Protein AF-A0A8D8FSE2-F1 (afdb_monomer_lite)

Radius of gyration: 15.11 Å; chains: 1; bounding box: 36×30×38 Å

Organism: Culex pipiens (NCBI:txid7175)

Sequence (112 aa):
GTEILKKVGGLHAFMGWPRALLTDSGGFQMVSLLQLAEITEEGVKFESPYDKSECMLTPERSMEIQNAIGADIMMQLDDVVKTTTTGPRVEEAMHRTIRWLDRSIEAHARDD

Secondary structure (DSSP, 8-state):
-HHHHHHHTSHHHHHT--S--EE--SHHHHHHTGGGEEE-SS-EEEE-TTT--EEEE-HHHHHHHHHHHT-SEEPPP-----TT--SHHHHHHHHHHHHHHHHHHHH-----

InterPro domains:
  IPR002616 tRNA-guanine(15) transglycosylase-like [PF01702] (1-110)
  IPR002616 tRNA-guanine(15) transglycosylase-like [TIGR00449] (1-110)
  IPR036511 Queuine tRNA-ribosyltransferase-like [G3DSA:3.20.20.105] (1-112)
  IPR036511 Queuine tRNA-ribosyltransferase-like [SSF51713] (1-111)

pLDDT: mean 84.81, std 10.39, range [53.09, 97.56]

Structure (mmCIF, N/CA/C/O backbone):
data_AF-A0A8D8FSE2-F1
#
_entry.id   AF-A0A8D8FSE2-F1
#
loop_
_atom_site.group_PDB
_atom_site.id
_atom_site.type_symbol
_atom_site.label_atom_id
_atom_site.label_alt_id
_atom_site.label_comp_id
_atom_site.label_asym_id
_atom_site.label_entity_id
_atom_site.label_seq_id
_atom_site.pdbx_PDB_ins_code
_atom_site.Cartn_x
_atom_site.Cartn_y
_atom_site.Cartn_z
_atom_site.occupancy
_atom_site.B_iso_or_equiv
_atom_site.auth_seq_id
_atom_site.auth_comp_id
_atom_site.auth_asym_id
_atom_site.auth_atom_id
_atom_site.pdbx_PDB_model_num
ATOM 1 N N . GLY A 1 1 ? 11.668 8.364 -6.237 1.00 66.94 1 GLY A N 1
ATOM 2 C CA . GLY A 1 1 ? 12.008 6.934 -6.102 1.00 66.94 1 GLY A CA 1
ATOM 3 C C . GLY A 1 1 ? 11.537 6.142 -7.305 1.00 66.94 1 GLY A C 1
ATOM 4 O O . GLY A 1 1 ? 12.360 5.726 -8.109 1.00 66.94 1 GLY A O 1
ATOM 5 N N . THR A 1 2 ? 10.222 6.004 -7.466 1.00 73.06 2 THR A N 1
ATOM 6 C CA . THR A 1 2 ? 9.553 5.266 -8.559 1.00 73.06 2 THR A CA 1
ATOM 7 C C . THR A 1 2 ? 10.039 5.627 -9.965 1.00 73.06 2 THR A C 1
ATOM 9 O O . THR A 1 2 ? 10.272 4.738 -10.771 1.00 73.06 2 THR A O 1
ATOM 12 N N . GLU A 1 3 ? 10.303 6.904 -10.244 1.00 76.19 3 GLU A N 1
ATOM 13 C CA . GLU A 1 3 ? 10.838 7.350 -11.543 1.00 76.19 3 GLU A CA 1
ATOM 14 C C . GLU A 1 3 ? 12.212 6.759 -11.896 1.00 76.19 3 GLU A C 1
ATOM 16 O O . GLU A 1 3 ? 12.527 6.563 -13.066 1.00 76.19 3 GLU A O 1
ATOM 21 N N . ILE A 1 4 ? 13.040 6.446 -10.896 1.00 79.88 4 ILE A N 1
ATOM 22 C CA . ILE A 1 4 ? 14.331 5.781 -11.119 1.00 79.88 4 ILE A CA 1
ATOM 23 C C . ILE A 1 4 ? 14.098 4.296 -11.406 1.00 79.88 4 ILE A C 1
ATOM 25 O O . ILE A 1 4 ? 14.692 3.762 -12.336 1.00 79.88 4 ILE A O 1
ATOM 29 N N . LEU A 1 5 ? 13.189 3.648 -10.671 1.00 78.75 5 LEU A N 1
ATOM 30 C CA . LEU A 1 5 ? 12.828 2.244 -10.897 1.00 78.75 5 LEU A CA 1
ATOM 31 C C . LEU A 1 5 ? 12.241 2.029 -12.297 1.00 78.75 5 LEU A C 1
ATOM 33 O O . LEU A 1 5 ? 12.678 1.119 -12.999 1.00 78.75 5 LEU A O 1
ATOM 37 N N . LYS A 1 6 ? 11.352 2.921 -12.754 1.00 77.31 6 LYS A N 1
ATOM 38 C CA . LYS A 1 6 ? 10.833 2.905 -14.132 1.00 77.31 6 LYS A CA 1
ATOM 39 C C . LYS A 1 6 ? 11.962 2.988 -15.164 1.00 77.31 6 LYS A C 1
ATOM 41 O O . LYS A 1 6 ? 11.959 2.239 -16.133 1.00 77.31 6 LYS A O 1
ATOM 46 N N . LYS A 1 7 ? 12.962 3.851 -14.941 1.00 80.44 7 LYS A N 1
ATOM 47 C CA . LYS A 1 7 ? 14.120 4.003 -15.845 1.00 80.44 7 LYS A CA 1
ATOM 48 C C . LYS A 1 7 ? 15.037 2.779 -15.886 1.00 80.44 7 LYS A C 1
ATOM 50 O O . LYS A 1 7 ? 15.671 2.552 -16.910 1.00 80.44 7 LYS A O 1
ATOM 55 N N . VAL A 1 8 ? 15.125 2.018 -14.797 1.00 80.69 8 VAL A N 1
ATOM 56 C CA . VAL A 1 8 ? 15.966 0.809 -14.703 1.00 80.69 8 VAL A CA 1
ATOM 57 C C . VAL A 1 8 ? 15.239 -0.444 -15.226 1.00 80.69 8 VAL A C 1
ATOM 59 O O . VAL A 1 8 ? 15.861 -1.488 -15.388 1.00 80.69 8 VAL A O 1
ATOM 62 N N . GLY A 1 9 ? 13.949 -0.341 -15.568 1.00 78.81 9 GLY A N 1
ATOM 63 C CA . GLY A 1 9 ? 13.151 -1.466 -16.065 1.00 78.81 9 GLY A CA 1
ATOM 64 C C . GLY A 1 9 ? 12.451 -2.263 -14.960 1.00 78.81 9 GLY A C 1
ATOM 65 O O . GLY A 1 9 ? 12.199 -3.452 -15.128 1.00 78.81 9 GLY A O 1
ATOM 66 N N . GLY A 1 10 ? 12.146 -1.620 -13.830 1.00 82.69 10 GLY A N 1
ATOM 67 C CA . GLY A 1 10 ? 11.445 -2.228 -12.700 1.00 82.69 10 GLY A CA 1
ATOM 68 C C . GLY A 1 10 ? 12.373 -2.849 -11.654 1.00 82.69 10 GLY A C 1
ATOM 69 O O . GLY A 1 10 ? 13.598 -2.907 -11.800 1.00 82.69 10 GLY A O 1
ATOM 70 N N . LEU A 1 11 ? 11.777 -3.301 -10.552 1.00 85.88 11 LEU A N 1
ATOM 71 C CA . LEU A 1 11 ? 12.511 -3.796 -9.387 1.00 85.88 11 LEU A CA 1
ATOM 72 C C . LEU A 1 11 ? 13.227 -5.124 -9.652 1.00 85.88 11 LEU A C 1
ATOM 74 O O . LEU A 1 11 ? 14.331 -5.323 -9.148 1.00 85.88 11 LEU A O 1
ATOM 78 N N . HIS A 1 12 ? 12.656 -5.985 -10.496 1.00 85.62 12 HIS A N 1
ATOM 79 C CA . HIS A 1 12 ? 13.296 -7.218 -10.962 1.00 85.62 12 HIS A CA 1
ATOM 80 C C . HIS A 1 12 ? 14.677 -6.945 -11.575 1.00 85.62 12 HIS A C 1
ATOM 82 O O . HIS A 1 12 ? 15.669 -7.549 -11.164 1.00 85.62 12 HIS A O 1
ATOM 88 N N . ALA A 1 13 ? 14.761 -5.984 -12.503 1.00 85.19 13 ALA A N 1
ATOM 89 C CA . ALA A 1 13 ? 16.012 -5.589 -13.147 1.00 85.19 13 ALA A CA 1
ATOM 90 C C . ALA A 1 13 ? 16.974 -4.911 -12.162 1.00 85.19 13 ALA A C 1
ATOM 92 O O . ALA A 1 13 ? 18.170 -5.196 -12.169 1.00 85.19 13 ALA A O 1
ATOM 93 N N . PHE A 1 14 ? 16.449 -4.058 -11.278 1.00 87.50 14 PHE A N 1
ATOM 94 C CA . PHE A 1 14 ? 17.253 -3.370 -10.270 1.00 87.50 14 PHE A CA 1
ATOM 95 C C . PHE A 1 14 ? 17.901 -4.335 -9.261 1.00 87.50 14 PHE A C 1
ATOM 97 O O . PHE A 1 14 ? 19.060 -4.153 -8.897 1.00 87.50 14 PHE A O 1
ATOM 104 N N . MET A 1 15 ? 17.176 -5.369 -8.822 1.00 88.88 15 MET A N 1
ATOM 105 C CA . MET A 1 15 ? 17.667 -6.365 -7.859 1.00 88.88 15 MET A CA 1
ATOM 106 C C . MET A 1 15 ? 18.350 -7.572 -8.517 1.00 88.88 15 MET A C 1
ATOM 108 O O . MET A 1 15 ? 18.972 -8.370 -7.817 1.00 88.88 15 MET A O 1
ATOM 112 N N . GLY A 1 16 ? 18.218 -7.742 -9.836 1.00 88.88 16 GLY A N 1
ATOM 113 C CA . GLY A 1 16 ? 18.661 -8.946 -10.543 1.00 88.88 16 GLY A CA 1
ATOM 114 C C . GLY A 1 16 ? 17.883 -10.205 -10.141 1.00 88.88 16 GLY A C 1
ATOM 115 O O . GLY A 1 16 ? 18.421 -11.310 -10.211 1.00 88.88 16 GLY A O 1
ATOM 116 N N .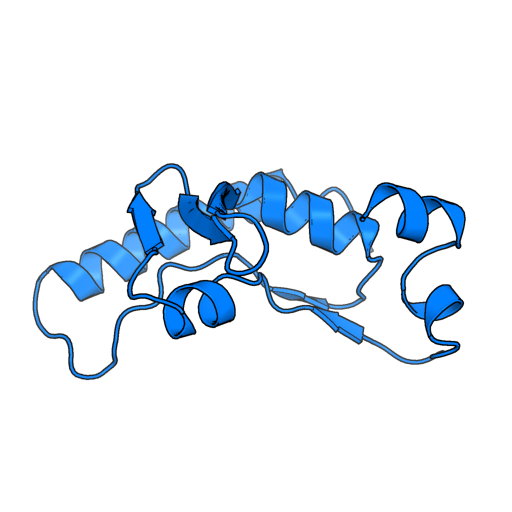 TRP A 1 17 ? 16.639 -10.051 -9.682 1.00 89.62 17 TRP A N 1
ATOM 117 C CA . TRP A 1 17 ? 15.794 -11.155 -9.228 1.00 89.62 17 TRP A CA 1
ATOM 118 C C . TRP A 1 17 ? 14.845 -11.586 -10.355 1.00 89.62 17 TRP A C 1
ATOM 120 O O . TRP A 1 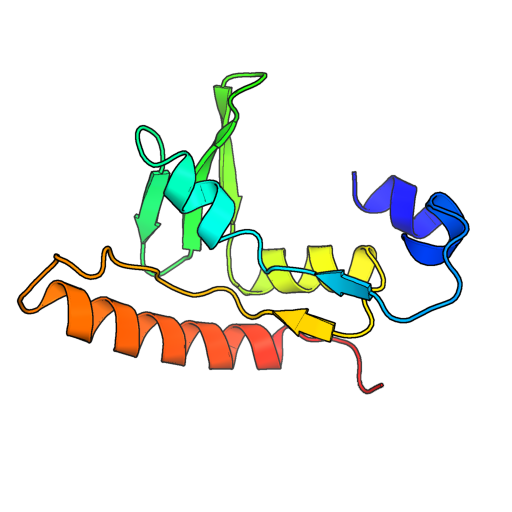17 ? 14.073 -10.752 -10.813 1.00 89.62 17 TRP A O 1
ATOM 130 N N . PRO A 1 18 ? 14.881 -12.849 -10.826 1.00 87.69 18 PRO A N 1
ATOM 131 C CA . PRO A 1 18 ? 14.104 -13.283 -11.991 1.00 87.69 18 PRO A CA 1
ATOM 132 C C . PRO A 1 18 ? 12.807 -14.039 -11.646 1.00 87.69 18 PRO A C 1
ATOM 134 O O . PRO A 1 18 ? 12.223 -14.671 -12.522 1.00 87.69 18 PRO A O 1
ATOM 137 N N . ARG A 1 19 ? 12.399 -14.085 -10.372 1.00 89.19 19 ARG A N 1
ATOM 138 C CA . ARG A 1 19 ? 11.189 -14.797 -9.920 1.00 89.19 19 ARG A CA 1
ATOM 139 C C . ARG A 1 19 ? 10.157 -13.802 -9.406 1.00 89.19 19 ARG A C 1
ATOM 141 O O . ARG A 1 19 ? 10.511 -12.662 -9.152 1.00 89.19 19 ARG A O 1
ATOM 148 N N . ALA A 1 20 ? 8.943 -14.284 -9.158 1.00 88.50 20 ALA A N 1
ATOM 149 C CA . ALA A 1 20 ? 7.850 -13.452 -8.678 1.00 88.50 20 ALA A CA 1
ATOM 150 C C . ALA A 1 20 ? 8.206 -12.638 -7.416 1.00 88.50 20 ALA A C 1
ATOM 152 O O . ALA A 1 20 ? 8.873 -13.138 -6.497 1.00 88.50 20 ALA A O 1
ATOM 153 N N . LEU A 1 21 ? 7.714 -11.404 -7.382 1.00 87.00 21 LEU A N 1
ATOM 154 C CA . LEU A 1 21 ? 7.785 -10.440 -6.296 1.00 87.00 21 LEU A CA 1
ATOM 155 C C . LEU A 1 21 ? 6.375 -10.093 -5.816 1.00 87.00 21 LEU A C 1
ATOM 157 O O . LEU A 1 21 ? 5.497 -9.727 -6.597 1.00 87.00 21 LEU A O 1
ATOM 161 N N . LEU A 1 22 ? 6.194 -10.159 -4.499 1.00 88.50 22 LEU A N 1
ATOM 162 C CA . LEU A 1 22 ? 5.016 -9.645 -3.816 1.00 88.50 22 LEU A CA 1
ATOM 163 C C . LEU A 1 22 ? 5.380 -8.311 -3.171 1.00 88.50 22 LEU A C 1
ATOM 165 O O . LEU A 1 22 ? 6.332 -8.247 -2.389 1.00 88.50 22 LEU A O 1
ATOM 169 N N . THR A 1 23 ? 4.621 -7.264 -3.480 1.00 83.19 23 THR A N 1
ATOM 170 C CA . THR A 1 23 ? 4.724 -5.976 -2.791 1.00 83.19 23 THR A CA 1
ATOM 171 C C . THR A 1 23 ? 3.554 -5.783 -1.851 1.00 83.19 23 THR A C 1
ATOM 173 O O . THR A 1 23 ? 2.396 -5.879 -2.247 1.00 83.19 23 THR A O 1
ATOM 176 N N . ASP A 1 24 ? 3.875 -5.493 -0.595 1.00 83.31 24 ASP A N 1
ATOM 177 C CA . ASP A 1 24 ? 2.897 -4.979 0.352 1.00 83.31 24 ASP A CA 1
ATOM 178 C C . ASP A 1 24 ? 2.471 -3.555 -0.059 1.00 83.31 24 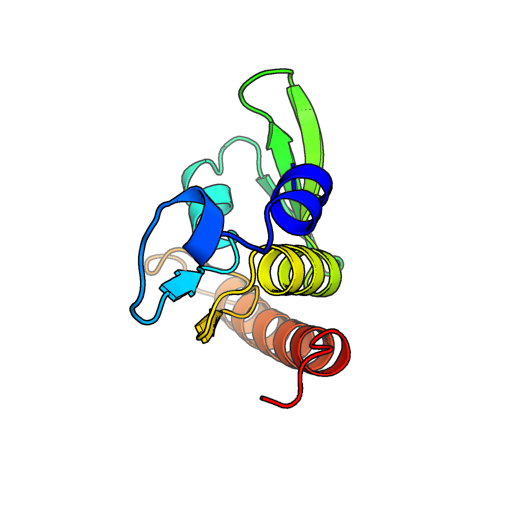ASP A C 1
ATOM 180 O O . ASP A 1 24 ? 3.238 -2.815 -0.682 1.00 83.31 24 ASP A O 1
ATOM 184 N N . SER A 1 25 ? 1.259 -3.156 0.318 1.00 76.75 25 SER A N 1
ATOM 185 C CA . SER A 1 25 ? 0.676 -1.843 0.026 1.00 76.75 25 SER A CA 1
ATOM 186 C C . SER A 1 25 ? 1.390 -0.692 0.731 1.00 76.75 25 SER A C 1
ATOM 188 O O . SER A 1 25 ? 1.192 0.477 0.383 1.00 76.75 25 SER A O 1
ATOM 190 N N . GLY A 1 26 ? 2.207 -1.032 1.733 1.00 71.88 26 GLY A N 1
ATOM 191 C CA . GLY A 1 26 ? 2.909 -0.119 2.625 1.00 71.88 26 GLY A CA 1
ATOM 192 C C . GLY A 1 26 ? 2.066 0.326 3.820 1.00 71.88 26 GLY A C 1
ATOM 193 O O . GLY A 1 26 ? 2.627 0.855 4.779 1.00 71.88 26 GLY A O 1
ATOM 194 N N . GLY A 1 27 ? 0.749 0.076 3.818 1.00 61.22 27 GLY A N 1
ATOM 195 C CA . GLY A 1 27 ? -0.162 0.505 4.884 1.00 61.22 27 GLY A CA 1
ATOM 196 C C . GLY A 1 27 ? 0.240 -0.040 6.253 1.00 61.22 27 GLY A C 1
ATOM 197 O O . GLY A 1 27 ? 0.384 0.716 7.212 1.00 61.22 27 GLY A O 1
ATOM 198 N N . PHE A 1 28 ? 0.549 -1.334 6.336 1.00 62.09 28 PHE A N 1
ATOM 199 C CA . PHE A 1 28 ? 0.931 -1.974 7.594 1.00 62.09 28 PHE A CA 1
ATOM 200 C C . PHE A 1 28 ? 2.254 -1.447 8.177 1.00 62.09 28 PHE A C 1
ATOM 202 O O . PHE A 1 28 ? 2.394 -1.288 9.396 1.00 62.09 28 PHE A O 1
ATOM 209 N N . GLN A 1 29 ? 3.234 -1.140 7.321 1.00 62.62 29 GLN A N 1
ATOM 210 C CA . GLN A 1 29 ? 4.515 -0.577 7.757 1.00 62.62 29 GLN A CA 1
ATOM 211 C C . GLN A 1 29 ? 4.332 0.837 8.322 1.00 62.62 29 GLN A C 1
ATOM 213 O O . GLN A 1 29 ? 4.916 1.158 9.358 1.00 62.62 29 GLN A O 1
ATOM 218 N N . MET A 1 30 ? 3.459 1.642 7.707 1.00 61.59 30 MET A N 1
ATOM 219 C CA . MET A 1 30 ? 3.095 2.969 8.219 1.00 61.59 30 MET A CA 1
ATOM 220 C C . MET A 1 30 ? 2.368 2.877 9.557 1.00 61.59 30 MET A C 1
ATOM 222 O O . MET A 1 30 ? 2.665 3.632 10.483 1.00 61.59 30 MET A O 1
ATOM 226 N N . VAL A 1 31 ? 1.474 1.895 9.698 1.00 56.91 31 VAL A N 1
ATOM 227 C CA . VAL A 1 31 ? 0.772 1.635 10.955 1.00 56.91 31 VAL A CA 1
ATOM 228 C C . VAL A 1 31 ? 1.741 1.115 12.033 1.00 56.91 31 VAL A C 1
ATOM 230 O O . VAL A 1 31 ? 1.593 1.390 13.212 1.00 56.91 31 VAL A O 1
ATOM 233 N N . SER A 1 32 ? 2.818 0.415 11.700 1.00 60.56 32 SER A N 1
ATOM 234 C CA . SER A 1 32 ? 3.793 -0.003 12.724 1.00 60.56 32 SER A CA 1
ATOM 235 C C . SER A 1 32 ? 4.650 1.161 13.251 1.00 60.56 32 SER A C 1
ATOM 237 O O . SER A 1 32 ? 5.142 1.111 14.378 1.00 60.56 32 SER A O 1
ATOM 239 N N . LEU A 1 33 ? 4.762 2.245 12.477 1.00 62.34 33 LEU A N 1
ATOM 240 C CA . LEU A 1 33 ? 5.412 3.510 12.848 1.00 62.34 33 LEU A CA 1
ATOM 241 C C . LEU A 1 33 ? 4.417 4.531 13.462 1.00 62.34 33 LEU A C 1
ATOM 243 O O . LEU A 1 33 ? 4.750 5.701 13.647 1.00 62.34 33 LEU A O 1
ATOM 247 N N . LEU A 1 34 ? 3.217 4.051 13.825 1.00 53.09 34 LEU A N 1
ATOM 248 C CA . LEU A 1 34 ? 1.956 4.728 14.191 1.00 53.09 34 LEU A CA 1
ATOM 249 C C . LEU A 1 34 ? 1.980 5.972 15.083 1.00 53.09 34 LEU A C 1
ATOM 251 O O . LEU A 1 34 ? 0.944 6.623 15.168 1.00 53.09 34 LEU A O 1
ATOM 255 N N . GLN A 1 35 ? 3.058 6.316 15.793 1.00 60.03 35 GLN A N 1
ATOM 256 C CA . GLN A 1 35 ? 3.010 7.535 16.617 1.00 60.03 35 GLN A CA 1
ATOM 257 C C . GLN A 1 35 ? 2.749 8.795 15.779 1.00 60.03 35 GLN A C 1
ATOM 259 O O . GLN A 1 35 ? 2.281 9.789 16.323 1.00 60.03 35 GLN A O 1
ATOM 264 N N . LEU A 1 36 ? 3.015 8.733 14.472 1.00 64.12 36 LEU A N 1
ATOM 265 C CA . LEU A 1 36 ? 2.935 9.860 13.549 1.00 64.12 36 LEU A CA 1
ATOM 266 C C . LEU A 1 36 ? 1.946 9.636 12.391 1.00 64.12 36 LEU A C 1
ATOM 268 O O . LEU A 1 36 ? 2.008 10.375 11.412 1.00 64.12 36 LEU A O 1
ATOM 272 N N . ALA A 1 37 ? 1.077 8.618 12.462 1.00 77.62 37 ALA A N 1
ATOM 273 C CA . ALA A 1 37 ? 0.152 8.289 11.375 1.00 77.62 37 ALA A CA 1
ATOM 274 C C . ALA A 1 37 ? -1.309 8.621 11.726 1.00 77.62 37 ALA A C 1
ATOM 276 O O . ALA A 1 37 ? -1.825 8.199 12.761 1.00 77.62 37 ALA A O 1
ATOM 277 N N . GLU A 1 38 ? -1.980 9.343 10.832 1.00 86.06 38 GLU A N 1
ATOM 278 C CA . GLU A 1 38 ? -3.404 9.671 10.888 1.00 86.06 38 GLU A CA 1
ATOM 279 C C . GLU A 1 38 ? -4.126 8.965 9.736 1.00 86.06 38 GLU A C 1
ATOM 281 O O . GLU A 1 38 ? -3.728 9.070 8.576 1.00 86.06 38 GLU A O 1
ATOM 286 N N . ILE A 1 39 ? -5.189 8.225 10.057 1.00 88.62 39 ILE A N 1
ATOM 287 C CA . ILE A 1 39 ? -5.967 7.464 9.074 1.00 88.62 39 ILE A CA 1
ATOM 288 C C . ILE A 1 39 ? -7.280 8.201 8.835 1.00 88.62 39 ILE A C 1
ATOM 290 O O . ILE A 1 39 ? -8.086 8.349 9.756 1.00 88.62 39 ILE A O 1
ATOM 294 N N . THR A 1 40 ? -7.500 8.633 7.598 1.00 91.75 40 THR A N 1
ATOM 295 C CA . THR A 1 40 ? -8.735 9.287 7.152 1.00 91.75 40 THR A CA 1
ATOM 296 C C . THR A 1 40 ? -9.388 8.459 6.048 1.00 91.75 40 THR A C 1
ATOM 298 O O . THR A 1 40 ? -8.900 7.394 5.688 1.00 91.75 40 THR A O 1
ATOM 301 N N . GLU A 1 41 ? -10.513 8.912 5.496 1.00 93.62 41 GLU A N 1
ATOM 302 C CA . GLU A 1 41 ? -11.131 8.229 4.351 1.00 93.62 41 GLU A CA 1
ATOM 303 C C . GLU A 1 41 ? -10.303 8.375 3.059 1.00 93.62 41 GLU A C 1
ATOM 305 O O . GLU A 1 41 ? -10.349 7.519 2.174 1.00 93.62 41 GLU A O 1
ATOM 310 N N . GLU A 1 42 ? -9.513 9.444 2.955 1.00 93.31 42 GLU A N 1
ATOM 311 C CA . GLU A 1 42 ? -8.679 9.731 1.786 1.00 93.31 42 GLU A CA 1
ATOM 312 C C . GLU A 1 42 ? -7.507 8.749 1.680 1.00 93.31 42 GLU A C 1
ATOM 314 O O . GLU A 1 42 ? -7.196 8.285 0.578 1.00 93.31 42 GLU A O 1
ATOM 319 N N . GLY A 1 43 ? -6.905 8.402 2.821 1.00 91.06 43 GLY A N 1
ATOM 320 C CA . GLY A 1 43 ? -5.739 7.534 2.916 1.00 91.06 43 GLY A CA 1
ATOM 321 C C . GLY A 1 43 ? -5.087 7.572 4.298 1.00 91.06 43 GLY A C 1
ATOM 322 O O . GLY A 1 43 ? -5.694 7.960 5.298 1.00 91.06 43 GLY A O 1
ATOM 323 N N . VAL A 1 44 ? -3.817 7.175 4.340 1.00 90.38 44 VAL A N 1
ATOM 324 C CA . VAL A 1 44 ? -2.968 7.235 5.532 1.00 90.38 44 VAL A CA 1
ATOM 325 C C . VAL A 1 44 ? -2.004 8.405 5.392 1.00 90.38 44 VAL A C 1
ATOM 327 O O . VAL A 1 44 ? -1.118 8.395 4.534 1.00 90.38 44 VAL A O 1
ATOM 330 N N . LYS A 1 45 ? -2.154 9.409 6.253 1.00 88.44 45 LYS A N 1
ATOM 331 C CA . LYS A 1 45 ? -1.198 10.506 6.387 1.00 88.44 45 LYS A CA 1
ATOM 332 C C . LYS A 1 45 ? -0.128 10.108 7.396 1.00 88.44 45 LYS A C 1
ATOM 334 O O . LYS A 1 45 ? -0.456 9.604 8.464 1.00 88.44 45 LYS A O 1
ATOM 339 N N . PHE A 1 46 ? 1.141 10.338 7.085 1.00 83.81 46 PHE A N 1
ATOM 340 C C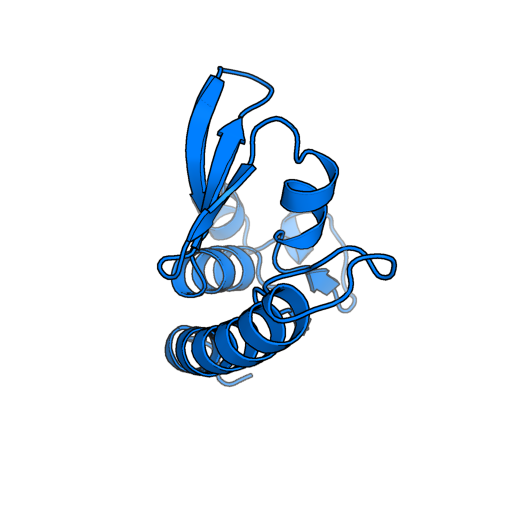A . PHE A 1 46 ? 2.243 10.064 8.004 1.00 83.81 46 PHE A CA 1
ATOM 341 C C . PHE A 1 46 ? 3.383 11.068 7.837 1.00 83.81 46 PHE A C 1
ATOM 343 O O . PHE A 1 46 ? 3.546 11.686 6.784 1.00 83.81 46 PHE A O 1
ATOM 350 N N . GLU A 1 47 ? 4.191 11.211 8.882 1.00 83.19 47 GLU A N 1
ATOM 351 C CA . GLU A 1 47 ? 5.429 11.988 8.852 1.00 83.19 47 GLU A CA 1
ATOM 352 C C . GLU A 1 47 ? 6.619 11.074 8.521 1.00 83.19 47 GLU A C 1
ATOM 354 O O . GLU A 1 47 ? 6.824 10.028 9.142 1.00 83.19 47 GLU A O 1
ATOM 359 N N . SER A 1 48 ? 7.417 11.462 7.529 1.00 80.12 48 SER A N 1
ATOM 360 C CA . SER A 1 48 ? 8.641 10.755 7.160 1.00 80.12 48 SER A CA 1
ATOM 361 C C . SER A 1 48 ? 9.659 10.794 8.311 1.00 80.12 48 SER A C 1
ATOM 363 O O . SER A 1 48 ? 10.020 11.877 8.781 1.00 80.12 48 SER A O 1
ATOM 365 N N . PRO A 1 49 ? 10.214 9.643 8.736 1.00 74.06 49 PRO A N 1
ATOM 366 C CA . PRO A 1 49 ? 11.167 9.594 9.845 1.00 74.06 49 PRO A CA 1
ATOM 367 C C . PRO A 1 49 ? 12.536 10.202 9.495 1.00 74.06 49 PRO A C 1
ATOM 369 O O . PRO A 1 49 ? 13.345 10.438 10.390 1.00 74.06 49 PRO A O 1
ATOM 372 N N . TYR A 1 50 ? 12.816 10.431 8.207 1.00 78.19 50 TYR A N 1
ATOM 373 C CA . TYR A 1 50 ? 14.111 10.925 7.734 1.00 78.19 50 TYR A CA 1
ATOM 374 C C . TYR A 1 50 ? 14.185 12.453 7.696 1.00 78.19 50 TYR A C 1
ATOM 376 O O . TYR A 1 50 ? 15.209 13.026 8.059 1.00 78.19 50 TYR A O 1
ATOM 384 N N . ASP A 1 51 ? 13.118 13.106 7.237 1.00 83.38 51 ASP A N 1
ATOM 385 C CA . ASP A 1 51 ? 13.102 14.543 6.936 1.00 83.38 51 ASP A CA 1
ATOM 386 C C . ASP A 1 51 ? 11.888 15.290 7.503 1.00 83.38 51 ASP A C 1
ATOM 388 O O . ASP A 1 51 ? 11.774 16.498 7.305 1.00 83.38 51 ASP A O 1
ATOM 392 N N . LYS A 1 52 ? 11.004 14.595 8.229 1.00 80.00 52 LYS A N 1
ATOM 393 C CA . LYS A 1 52 ? 9.757 15.136 8.784 1.00 80.00 52 LYS A CA 1
ATOM 394 C C . LYS A 1 52 ? 8.771 15.683 7.751 1.00 80.00 52 LYS A C 1
ATOM 396 O O . LYS A 1 52 ? 7.887 16.467 8.089 1.00 80.00 52 LYS A O 1
ATOM 401 N N . SER A 1 53 ? 8.916 15.299 6.485 1.00 83.81 53 SER A N 1
ATOM 402 C CA . SER A 1 53 ? 7.935 15.660 5.465 1.00 83.81 53 SER A CA 1
ATOM 403 C C . SER A 1 53 ? 6.615 14.927 5.708 1.00 83.81 53 SER A C 1
ATOM 405 O O . SER A 1 53 ? 6.599 13.744 6.055 1.00 83.81 53 SER A O 1
ATOM 407 N N . GLU A 1 54 ? 5.496 15.626 5.525 1.00 83.25 54 GLU A N 1
ATOM 408 C CA . GLU A 1 54 ? 4.180 14.991 5.528 1.00 83.25 54 GLU A CA 1
ATOM 409 C C . GLU A 1 54 ? 3.963 14.259 4.203 1.00 83.25 54 GLU A C 1
ATOM 411 O O . GLU A 1 54 ? 4.151 14.818 3.119 1.00 83.25 54 GLU A O 1
ATOM 416 N N . CYS A 1 55 ? 3.537 13.005 4.286 1.00 85.38 55 CYS A N 1
ATOM 417 C CA . CYS A 1 55 ? 3.232 12.178 3.135 1.00 85.38 55 CYS A CA 1
ATOM 418 C C . CYS A 1 55 ? 1.824 11.596 3.272 1.00 85.38 55 CYS A C 1
ATOM 420 O O . CYS A 1 55 ? 1.400 11.204 4.357 1.00 85.38 55 CYS A O 1
ATOM 422 N N . MET A 1 56 ? 1.097 11.556 2.156 1.00 89.44 56 MET A N 1
ATOM 423 C CA . MET A 1 56 ? -0.232 10.961 2.064 1.00 89.44 56 MET A CA 1
ATOM 424 C C . MET A 1 56 ? -0.154 9.713 1.190 1.00 89.44 56 MET A C 1
ATOM 426 O O . MET A 1 56 ? 0.192 9.793 0.008 1.00 89.44 56 MET A O 1
ATOM 430 N N . LEU A 1 57 ? -0.490 8.565 1.770 1.00 90.56 57 LEU A N 1
ATOM 431 C CA . LEU A 1 57 ? -0.613 7.301 1.063 1.00 90.56 57 LEU A CA 1
ATOM 432 C C . LEU A 1 57 ? -2.094 6.985 0.852 1.00 90.56 57 LEU A C 1
ATOM 434 O O . LEU A 1 57 ? -2.775 6.519 1.763 1.00 90.56 57 LEU A O 1
ATOM 438 N N . THR A 1 58 ? -2.589 7.248 -0.355 1.00 94.00 58 THR A N 1
ATOM 439 C CA . THR A 1 58 ? -3.945 6.869 -0.778 1.00 94.00 58 THR A CA 1
ATOM 440 C C . THR A 1 58 ? -3.934 5.507 -1.488 1.00 94.00 58 THR A C 1
ATOM 442 O O . THR A 1 58 ? -2.867 5.077 -1.946 1.00 94.00 58 THR A O 1
ATOM 445 N N . PRO A 1 59 ? -5.091 4.830 -1.632 1.00 93.56 59 PRO A N 1
ATOM 446 C CA . PRO A 1 59 ? -5.212 3.615 -2.442 1.00 93.56 59 PRO A CA 1
ATOM 447 C C . PRO A 1 59 ? -4.642 3.771 -3.860 1.00 93.56 59 PRO A C 1
ATOM 449 O O . PRO A 1 59 ? -3.843 2.948 -4.304 1.00 93.56 59 PRO A O 1
ATOM 452 N N . GLU A 1 60 ? -4.947 4.881 -4.536 1.00 93.94 60 GLU A N 1
ATOM 453 C CA . GLU A 1 60 ? -4.467 5.165 -5.894 1.00 93.94 60 GLU A CA 1
ATOM 454 C C . GLU A 1 60 ? -2.952 5.325 -5.919 1.00 93.94 60 GLU A C 1
ATOM 456 O O . GLU A 1 60 ? -2.271 4.781 -6.788 1.00 93.94 60 GLU A O 1
ATOM 461 N N . ARG A 1 61 ? -2.402 6.044 -4.934 1.00 91.06 61 ARG A N 1
ATOM 462 C CA . ARG A 1 61 ? -0.960 6.257 -4.844 1.00 91.06 61 ARG A CA 1
ATOM 463 C C . ARG A 1 61 ? -0.220 4.958 -4.534 1.00 91.06 61 ARG A C 1
ATOM 465 O O . ARG A 1 61 ? 0.857 4.739 -5.085 1.00 91.06 61 ARG A O 1
ATOM 472 N N . SER A 1 62 ? -0.783 4.101 -3.681 1.00 91.69 62 SER A N 1
ATOM 473 C CA . SER A 1 62 ? -0.228 2.774 -3.396 1.00 91.69 62 SER A CA 1
ATOM 474 C C . SER A 1 62 ? -0.173 1.927 -4.670 1.00 91.69 62 SER A C 1
ATOM 476 O O . SER A 1 62 ? 0.890 1.403 -5.008 1.00 91.69 62 SER A O 1
ATOM 478 N N . MET A 1 63 ? -1.266 1.878 -5.439 1.00 92.12 63 MET A N 1
ATOM 479 C CA . MET A 1 63 ? -1.304 1.164 -6.719 1.00 92.12 63 MET A CA 1
ATOM 480 C C . MET A 1 63 ? -0.328 1.751 -7.738 1.00 92.12 63 MET A C 1
ATOM 482 O O . MET A 1 63 ? 0.403 1.009 -8.388 1.00 92.12 63 MET A O 1
ATOM 486 N N . GLU A 1 64 ? -0.244 3.075 -7.870 1.00 89.94 64 GLU A N 1
ATOM 487 C CA . GLU A 1 64 ? 0.704 3.727 -8.781 1.00 89.94 64 GLU A CA 1
ATOM 488 C C . GLU A 1 64 ? 2.159 3.346 -8.456 1.00 89.94 64 GLU A C 1
ATOM 490 O O . GLU A 1 64 ? 2.956 3.055 -9.355 1.00 89.94 64 GLU A O 1
ATOM 495 N N . ILE A 1 65 ? 2.510 3.317 -7.166 1.00 87.81 65 ILE A N 1
ATOM 496 C CA . ILE A 1 65 ? 3.844 2.930 -6.702 1.00 87.81 65 ILE A CA 1
ATOM 497 C C . ILE A 1 65 ? 4.118 1.460 -7.024 1.00 87.81 65 ILE A C 1
ATOM 499 O O . ILE A 1 65 ? 5.169 1.162 -7.591 1.00 87.81 65 ILE A O 1
ATOM 503 N N . GLN A 1 66 ? 3.196 0.554 -6.703 1.00 88.88 66 GLN A N 1
ATOM 504 C CA . GLN A 1 66 ? 3.378 -0.880 -6.939 1.00 88.88 66 GLN A CA 1
ATOM 505 C C . GLN A 1 66 ? 3.446 -1.218 -8.440 1.00 88.88 66 GLN A C 1
ATOM 507 O O . GLN A 1 66 ? 4.328 -1.969 -8.866 1.00 88.88 66 GLN A O 1
ATOM 512 N N . ASN A 1 67 ? 2.632 -0.557 -9.269 1.00 87.69 67 ASN A N 1
ATOM 513 C CA . ASN A 1 67 ? 2.727 -0.647 -10.728 1.00 87.69 67 ASN A CA 1
ATOM 514 C C . ASN A 1 67 ? 4.095 -0.162 -11.239 1.00 87.69 67 ASN A C 1
ATOM 516 O O . ASN A 1 67 ? 4.693 -0.793 -12.107 1.00 87.69 67 ASN A O 1
ATOM 520 N N . ALA A 1 68 ? 4.628 0.933 -10.684 1.00 85.38 68 ALA A N 1
ATOM 521 C CA . ALA A 1 68 ? 5.951 1.448 -11.045 1.00 85.38 68 ALA A CA 1
ATOM 522 C C . ALA A 1 68 ? 7.108 0.546 -10.582 1.00 85.38 68 ALA A C 1
ATOM 524 O O . ALA A 1 68 ? 8.163 0.524 -11.218 1.00 85.38 68 ALA A O 1
ATOM 525 N N . ILE A 1 69 ? 6.930 -0.165 -9.466 1.00 85.94 69 ILE A N 1
ATOM 526 C CA . ILE A 1 69 ? 7.869 -1.180 -8.978 1.00 85.94 69 ILE A CA 1
ATOM 527 C C . ILE A 1 69 ? 7.893 -2.379 -9.936 1.00 85.94 69 ILE A C 1
ATOM 529 O O . ILE A 1 69 ? 8.959 -2.954 -10.163 1.00 85.94 69 ILE A O 1
ATOM 533 N N . GLY A 1 70 ? 6.749 -2.714 -10.535 1.00 83.25 70 GLY A N 1
ATOM 534 C CA . GLY A 1 70 ? 6.613 -3.860 -11.428 1.00 83.25 70 GLY A CA 1
ATOM 535 C C . GLY A 1 70 ? 6.572 -5.175 -10.655 1.00 83.25 70 GLY A C 1
ATOM 536 O O . GLY A 1 70 ? 7.262 -6.121 -11.029 1.00 83.25 70 GLY A O 1
ATOM 537 N N . ALA A 1 71 ? 5.826 -5.200 -9.549 1.00 83.62 71 ALA A N 1
ATOM 538 C CA . ALA A 1 71 ? 5.548 -6.422 -8.801 1.00 83.62 71 ALA A CA 1
ATOM 539 C C . ALA A 1 71 ? 4.601 -7.347 -9.581 1.00 83.62 71 ALA A C 1
ATOM 541 O O . ALA A 1 71 ? 3.825 -6.868 -10.412 1.00 83.62 71 ALA A O 1
ATOM 542 N N . ASP A 1 72 ? 4.666 -8.648 -9.300 1.00 87.31 72 ASP A N 1
ATOM 543 C CA . ASP A 1 72 ? 3.767 -9.662 -9.871 1.00 87.31 72 ASP A CA 1
ATOM 544 C C . ASP A 1 72 ? 2.492 -9.806 -9.039 1.00 87.31 72 ASP A C 1
ATOM 546 O O . ASP A 1 72 ? 1.433 -10.129 -9.561 1.00 87.31 72 ASP A O 1
ATOM 550 N N . ILE A 1 73 ? 2.591 -9.579 -7.726 1.00 88.56 73 ILE A N 1
ATOM 551 C CA . ILE A 1 73 ? 1.449 -9.581 -6.813 1.00 88.56 73 ILE A CA 1
ATOM 552 C C . ILE A 1 73 ? 1.466 -8.273 -6.034 1.00 88.56 73 ILE A C 1
ATOM 554 O O . ILE A 1 73 ? 2.429 -7.977 -5.322 1.00 88.56 73 ILE A O 1
ATOM 558 N N . MET A 1 74 ? 0.384 -7.509 -6.164 1.00 91.00 74 MET A N 1
ATOM 559 C CA . MET A 1 74 ? 0.207 -6.214 -5.515 1.00 91.00 74 MET A CA 1
ATOM 560 C C . MET A 1 74 ? -0.880 -6.302 -4.453 1.00 91.00 74 MET A C 1
ATOM 562 O O . MET A 1 74 ? -1.985 -6.777 -4.715 1.00 91.00 74 MET A O 1
ATOM 566 N N . MET A 1 75 ? -0.563 -5.851 -3.244 1.00 93.38 75 MET A N 1
ATOM 567 C CA . MET A 1 75 ? -1.502 -5.854 -2.129 1.00 93.38 75 MET A CA 1
ATOM 568 C C . MET A 1 75 ? -2.284 -4.541 -2.090 1.00 93.38 75 MET A C 1
ATOM 570 O O . MET A 1 75 ? -1.722 -3.463 -2.290 1.00 93.38 75 MET A O 1
ATOM 574 N N . GLN A 1 76 ? -3.583 -4.621 -1.798 1.00 92.12 76 GLN A N 1
ATOM 575 C CA . GLN A 1 76 ? -4.421 -3.440 -1.583 1.00 92.12 76 GLN A CA 1
ATOM 576 C C . GLN A 1 76 ? -3.995 -2.654 -0.339 1.00 92.12 76 GLN A C 1
ATOM 578 O O . GLN A 1 76 ? -3.486 -3.230 0.626 1.00 92.12 76 GLN A O 1
ATOM 583 N N . LEU A 1 77 ? -4.262 -1.349 -0.337 1.00 92.50 77 LEU A N 1
ATOM 584 C CA . LEU A 1 77 ? -4.181 -0.555 0.884 1.00 92.50 77 LEU A CA 1
ATOM 585 C C . LEU A 1 77 ? -5.405 -0.835 1.766 1.00 92.50 77 LEU A C 1
ATOM 587 O O . LEU A 1 77 ? -6.536 -0.757 1.292 1.00 92.50 77 LEU A O 1
ATOM 591 N N . ASP A 1 78 ? -5.181 -1.124 3.045 1.00 92.00 78 ASP A N 1
ATOM 592 C CA . ASP A 1 78 ? -6.211 -1.465 4.025 1.00 92.00 78 ASP A CA 1
ATOM 593 C C . ASP A 1 78 ? -6.111 -0.622 5.309 1.00 92.00 78 ASP A C 1
ATOM 595 O O . ASP A 1 78 ? -5.068 -0.060 5.652 1.00 92.00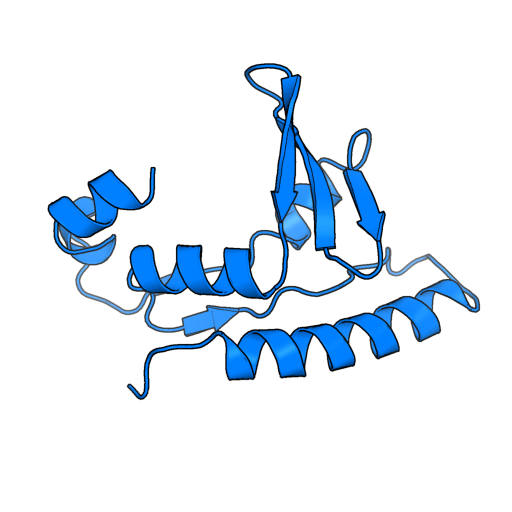 78 ASP A O 1
ATOM 599 N N . ASP A 1 79 ? -7.233 -0.506 6.025 1.00 91.00 79 ASP A N 1
ATOM 600 C CA . ASP A 1 79 ? -7.293 0.176 7.319 1.00 91.00 79 ASP A CA 1
ATOM 601 C C . ASP A 1 79 ? -7.085 -0.840 8.451 1.00 91.00 79 ASP A C 1
ATOM 603 O O . ASP A 1 79 ? -8.029 -1.440 8.976 1.00 91.00 79 ASP A O 1
ATOM 607 N N . VAL A 1 80 ? -5.819 -1.056 8.810 1.00 88.50 80 VAL A N 1
ATOM 608 C CA . VAL A 1 80 ? -5.435 -2.050 9.816 1.00 88.50 80 VAL A CA 1
ATOM 609 C C . VAL A 1 80 ? -5.644 -1.517 11.231 1.00 88.50 80 VAL A C 1
ATOM 611 O O . VAL A 1 80 ? -5.018 -0.552 11.674 1.00 88.50 80 VAL A O 1
ATOM 614 N N . VAL A 1 81 ? -6.463 -2.233 11.997 1.00 87.69 81 VAL A N 1
ATOM 615 C CA . VAL A 1 81 ? -6.677 -1.999 13.429 1.00 87.69 81 VAL A CA 1
ATOM 616 C C . VAL A 1 81 ? -5.989 -3.071 14.269 1.00 87.69 81 VAL A C 1
ATOM 618 O O . VAL A 1 81 ? -5.852 -4.223 13.857 1.00 87.69 81 VAL A O 1
ATOM 621 N N . LYS A 1 82 ? -5.555 -2.710 15.484 1.00 87.56 82 LYS A N 1
ATOM 622 C CA . LYS A 1 82 ? -4.973 -3.683 16.419 1.00 87.56 82 LYS A CA 1
ATOM 623 C C . LYS A 1 82 ? -6.015 -4.746 16.754 1.00 87.56 82 LYS A C 1
ATOM 625 O O . LYS A 1 82 ? -7.160 -4.422 17.049 1.00 87.56 82 LYS A O 1
ATOM 630 N N . THR A 1 83 ? -5.604 -6.009 16.801 1.00 86.38 83 THR A N 1
ATOM 631 C CA . THR A 1 83 ? -6.508 -7.140 17.083 1.00 86.38 83 THR A CA 1
ATOM 632 C C . THR A 1 83 ? -7.151 -7.083 18.470 1.00 86.38 83 THR A C 1
ATOM 634 O O . THR A 1 83 ? -8.184 -7.700 18.697 1.00 86.38 83 THR A O 1
ATOM 637 N N . THR A 1 84 ? -6.559 -6.333 19.402 1.00 91.00 84 THR A N 1
ATOM 638 C CA . THR A 1 84 ? -7.107 -6.087 20.743 1.00 91.00 84 THR A CA 1
ATOM 639 C C . THR A 1 84 ? -8.092 -4.917 20.796 1.00 91.00 84 THR A C 1
ATOM 641 O O . THR A 1 84 ? -8.7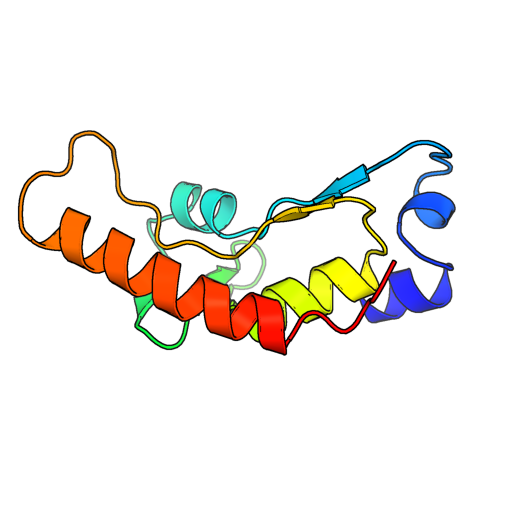01 -4.685 21.839 1.00 91.00 84 THR A O 1
ATOM 644 N N . THR A 1 85 ? -8.255 -4.161 19.705 1.00 88.81 85 THR A N 1
ATOM 645 C CA . THR A 1 85 ? -9.257 -3.100 19.595 1.00 88.81 85 THR A CA 1
ATOM 646 C C . THR A 1 85 ? -10.645 -3.722 19.482 1.00 88.81 85 THR A C 1
ATOM 648 O O . THR A 1 85 ? -10.882 -4.606 18.667 1.00 88.81 85 THR A O 1
ATOM 651 N N . THR A 1 86 ? -11.583 -3.230 20.286 1.00 91.44 86 THR A N 1
ATOM 652 C CA . THR A 1 86 ? -12.983 -3.669 20.284 1.00 91.44 86 THR A CA 1
ATOM 653 C C . THR A 1 86 ? -13.911 -2.480 20.060 1.00 91.44 86 THR A C 1
ATOM 655 O O . THR A 1 86 ? -13.603 -1.372 20.499 1.00 91.44 86 THR A O 1
ATOM 658 N N . GLY A 1 87 ? -15.072 -2.712 19.447 1.00 92.88 87 GLY A N 1
ATOM 659 C CA . GLY A 1 87 ? -16.106 -1.693 19.247 1.00 92.88 87 GLY A CA 1
ATOM 660 C C . GLY A 1 87 ? -16.180 -1.151 17.811 1.00 92.88 87 GLY A C 1
ATOM 661 O O . GLY A 1 87 ? -15.607 -1.756 16.902 1.00 92.88 87 GLY A O 1
ATOM 662 N N . PRO A 1 88 ? -16.869 -0.011 17.598 1.00 94.44 88 PRO A N 1
ATOM 663 C CA . PRO A 1 88 ? -17.239 0.483 16.264 1.00 94.44 88 PRO A CA 1
ATOM 664 C C . PRO A 1 88 ? -16.060 0.722 15.312 1.00 94.44 88 PRO A C 1
ATOM 666 O O . PRO A 1 88 ? -16.210 0.606 14.101 1.00 94.44 88 PRO A O 1
ATOM 669 N N . ARG A 1 89 ? -14.862 0.994 15.850 1.00 92.00 89 ARG A N 1
ATOM 670 C CA . ARG A 1 89 ? -13.648 1.241 15.058 1.00 92.00 89 ARG A CA 1
ATOM 671 C C . ARG A 1 89 ? -13.253 0.056 14.170 1.00 92.00 89 ARG A C 1
ATOM 673 O O . ARG A 1 89 ? -12.685 0.277 13.104 1.00 92.00 89 ARG A O 1
ATOM 680 N N . VAL A 1 90 ? -13.525 -1.178 14.607 1.00 93.94 90 VAL A N 1
ATOM 681 C CA . VAL A 1 90 ? -13.209 -2.397 13.839 1.00 93.94 90 VAL A CA 1
ATOM 682 C C . VAL A 1 90 ? -14.118 -2.511 12.618 1.00 93.94 90 VAL A C 1
ATOM 684 O O . VAL A 1 90 ? -13.646 -2.771 11.515 1.00 93.94 90 VAL A O 1
ATOM 687 N N . GLU A 1 91 ? -15.414 -2.266 12.810 1.00 95.25 91 GLU A N 1
ATOM 688 C CA . GLU A 1 91 ? -16.406 -2.256 11.733 1.00 95.25 91 GLU A CA 1
ATOM 689 C C . GLU A 1 91 ? -16.141 -1.110 10.746 1.00 95.25 91 GLU A C 1
ATOM 691 O O . GLU A 1 91 ? -16.160 -1.315 9.534 1.00 95.25 91 GLU A O 1
ATOM 696 N N . GLU A 1 92 ? -15.787 0.073 11.254 1.00 95.06 92 GLU A N 1
ATOM 697 C CA . GLU A 1 92 ? -15.368 1.213 10.435 1.00 95.06 92 GLU A CA 1
ATOM 698 C C . GLU A 1 92 ? -14.156 0.875 9.553 1.00 95.06 92 GLU A C 1
ATOM 700 O O . GLU A 1 92 ? -14.192 1.139 8.350 1.00 95.06 92 GLU A O 1
ATOM 705 N N . ALA A 1 93 ? -13.115 0.254 10.125 1.00 93.50 93 ALA A N 1
ATOM 706 C CA . ALA A 1 93 ? -11.921 -0.169 9.386 1.00 93.50 93 ALA A CA 1
ATOM 707 C C . ALA A 1 93 ? -12.259 -1.172 8.282 1.00 93.50 93 ALA A C 1
ATOM 709 O O . ALA A 1 93 ? -11.775 -1.054 7.157 1.00 93.50 93 ALA A O 1
ATOM 710 N N . MET A 1 94 ? -13.118 -2.143 8.593 1.00 95.38 94 MET A N 1
ATOM 711 C CA . MET A 1 94 ? -13.567 -3.144 7.630 1.00 95.38 94 MET A CA 1
ATOM 712 C C . MET A 1 94 ? -14.296 -2.485 6.455 1.00 95.38 94 MET A C 1
ATOM 714 O O . MET A 1 94 ? -13.935 -2.713 5.301 1.00 95.38 94 MET A O 1
ATOM 718 N N . HIS A 1 95 ? -15.254 -1.595 6.724 1.00 97.56 95 HIS A N 1
ATOM 719 C CA . HIS A 1 95 ? -15.969 -0.896 5.658 1.00 97.56 95 HIS A CA 1
ATOM 720 C C . HIS A 1 95 ? -15.074 0.057 4.860 1.00 97.56 95 HIS A C 1
ATOM 722 O O . HIS A 1 95 ? -15.245 0.166 3.645 1.00 97.56 95 HIS A O 1
ATOM 728 N N . ARG A 1 96 ? -14.123 0.740 5.509 1.00 95.94 96 ARG A N 1
ATOM 729 C CA . ARG A 1 96 ? -13.136 1.583 4.819 1.00 95.94 96 ARG A CA 1
ATOM 730 C C . ARG A 1 96 ? -12.238 0.756 3.910 1.00 95.94 96 ARG A C 1
ATOM 732 O O . ARG A 1 96 ? -12.054 1.126 2.759 1.00 95.94 96 ARG A O 1
ATOM 739 N N . THR A 1 97 ? -11.770 -0.394 4.388 1.00 95.62 97 THR A N 1
ATOM 740 C CA . THR A 1 97 ? -10.962 -1.334 3.600 1.00 95.62 97 THR A CA 1
ATOM 741 C C . THR A 1 97 ? -11.700 -1.783 2.341 1.00 95.62 97 THR A C 1
ATOM 743 O O . THR A 1 97 ? -11.109 -1.796 1.271 1.00 95.62 97 THR A O 1
ATOM 746 N N . ILE A 1 98 ? -13.005 -2.066 2.423 1.00 97.00 98 ILE A N 1
ATOM 747 C CA . ILE A 1 98 ? -13.810 -2.409 1.237 1.00 97.00 98 ILE A CA 1
ATOM 748 C C . ILE A 1 98 ? -13.881 -1.233 0.249 1.00 97.00 98 ILE A C 1
ATOM 750 O O . ILE A 1 98 ? -13.682 -1.424 -0.943 1.00 97.00 98 ILE A O 1
ATOM 754 N N . ARG A 1 99 ? -14.104 0.001 0.717 1.00 97.06 99 ARG A N 1
ATOM 755 C CA . ARG A 1 99 ? -14.116 1.174 -0.182 1.00 97.06 99 ARG A CA 1
ATOM 756 C C . ARG A 1 99 ? -12.746 1.441 -0.809 1.00 97.06 99 ARG A C 1
ATOM 758 O O . ARG A 1 99 ? -12.656 1.897 -1.945 1.00 97.06 99 ARG A O 1
ATOM 765 N N . TRP A 1 100 ? -11.672 1.174 -0.074 1.00 96.50 100 TRP A N 1
ATOM 766 C CA . TRP A 1 100 ? -10.304 1.284 -0.576 1.00 96.50 100 TRP A CA 1
ATOM 767 C C . TRP A 1 100 ? -9.940 0.168 -1.554 1.00 96.50 100 TRP A C 1
ATOM 769 O O . TRP A 1 100 ? -9.161 0.426 -2.472 1.00 96.50 100 TRP A O 1
ATOM 779 N N . LEU A 1 101 ? -10.531 -1.023 -1.418 1.00 95.38 101 LEU A N 1
ATOM 780 C CA . LEU A 1 101 ? -10.432 -2.095 -2.408 1.00 95.38 101 LEU A CA 1
ATOM 781 C C . LEU A 1 101 ? -10.960 -1.621 -3.761 1.00 95.38 101 LEU A C 1
ATOM 783 O O . LEU A 1 101 ? -10.236 -1.706 -4.746 1.00 95.38 101 LEU A O 1
ATOM 787 N N . ASP A 1 102 ? -12.176 -1.071 -3.800 1.00 95.56 102 ASP A N 1
ATOM 788 C CA . ASP A 1 102 ? -12.795 -0.598 -5.046 1.00 95.56 102 ASP A CA 1
ATOM 789 C C . ASP A 1 102 ? -11.920 0.464 -5.734 1.00 95.56 102 ASP A C 1
ATOM 791 O O . ASP A 1 102 ? -11.627 0.366 -6.926 1.00 95.56 102 ASP A O 1
ATOM 795 N N . ARG A 1 103 ? -11.404 1.426 -4.956 1.00 95.69 103 ARG A N 1
ATOM 796 C CA . ARG A 1 103 ? -10.461 2.454 -5.436 1.00 95.69 103 ARG A CA 1
ATOM 797 C C . ARG A 1 103 ? -9.142 1.859 -5.934 1.00 95.69 103 ARG A C 1
ATOM 799 O O . ARG A 1 103 ? -8.572 2.340 -6.910 1.00 95.69 103 ARG A O 1
ATOM 806 N N . SER A 1 104 ? -8.643 0.818 -5.268 1.00 93.81 104 SER A N 1
ATOM 807 C CA . SER A 1 104 ? -7.416 0.122 -5.668 1.00 93.81 104 SER A CA 1
ATOM 808 C C . SER A 1 104 ? -7.608 -0.640 -6.977 1.00 93.81 104 SER A C 1
ATOM 810 O O . SER A 1 104 ? -6.734 -0.590 -7.833 1.00 93.81 104 SER A O 1
ATOM 812 N N . ILE A 1 105 ? -8.754 -1.307 -7.150 1.00 92.25 105 ILE A N 1
ATOM 813 C CA . ILE A 1 105 ? -9.110 -2.002 -8.392 1.00 92.25 105 ILE A CA 1
ATOM 814 C C . ILE A 1 105 ? -9.191 -0.999 -9.545 1.00 92.25 105 ILE A C 1
ATOM 816 O O . ILE A 1 105 ? -8.613 -1.243 -10.597 1.00 92.25 105 ILE A O 1
ATOM 820 N N . GLU A 1 106 ? -9.846 0.147 -9.346 1.00 93.44 106 GLU A N 1
ATOM 821 C CA . GLU A 1 106 ? -9.949 1.186 -10.379 1.00 93.44 106 GLU A CA 1
ATOM 822 C C . GLU A 1 106 ? -8.581 1.791 -10.748 1.00 93.44 106 GLU A C 1
ATOM 824 O O . GLU A 1 106 ? -8.310 2.066 -11.916 1.00 93.44 106 GLU A O 1
ATOM 829 N N . ALA A 1 107 ? -7.692 1.971 -9.767 1.00 92.19 107 ALA A N 1
ATOM 830 C CA . ALA A 1 107 ? -6.346 2.504 -9.983 1.00 92.19 107 ALA A CA 1
ATOM 831 C C . ALA A 1 107 ? -5.330 1.467 -10.498 1.00 92.19 107 ALA A C 1
ATOM 833 O O . ALA A 1 107 ? -4.204 1.827 -10.866 1.00 92.19 107 ALA A O 1
ATOM 834 N N . HIS A 1 108 ? -5.679 0.181 -10.501 1.00 89.38 108 HIS A N 1
ATOM 835 C CA . HIS A 1 108 ? -4.811 -0.880 -10.985 1.00 89.38 108 HIS A CA 1
ATOM 836 C C . HIS A 1 108 ? -4.791 -0.878 -12.519 1.00 89.38 108 HIS A C 1
ATOM 838 O O . HIS A 1 108 ? -5.699 -1.352 -13.186 1.00 89.38 108 HIS A O 1
ATOM 844 N N . ALA A 1 109 ? -3.724 -0.312 -13.083 1.00 80.25 109 ALA A N 1
ATOM 845 C CA . ALA A 1 109 ? -3.601 -0.060 -14.520 1.00 80.25 109 ALA A CA 1
ATOM 846 C C . ALA A 1 109 ? -3.041 -1.237 -15.346 1.00 80.25 109 ALA A C 1
ATOM 848 O O . ALA A 1 109 ? -2.670 -1.040 -16.503 1.00 80.25 109 ALA A O 1
ATOM 849 N N . ARG A 1 110 ? -2.880 -2.421 -14.748 1.00 75.50 110 ARG A N 1
ATOM 850 C CA . ARG A 1 110 ? -2.237 -3.585 -15.369 1.00 75.50 110 ARG A CA 1
ATOM 851 C C . ARG A 1 110 ? -3.241 -4.729 -15.451 1.00 75.50 110 ARG A C 1
ATOM 853 O O . ARG A 1 110 ? -3.886 -5.035 -14.459 1.00 75.50 110 ARG A O 1
ATOM 860 N N . ASP A 1 111 ? -3.354 -5.325 -16.633 1.00 64.81 111 ASP A N 1
ATOM 861 C CA . ASP A 1 111 ? -4.295 -6.416 -16.923 1.00 64.81 111 ASP A CA 1
ATOM 862 C C . ASP A 1 111 ? -3.642 -7.810 -16.830 1.00 64.81 111 ASP A C 1
ATOM 864 O O . ASP A 1 111 ? -4.289 -8.812 -17.144 1.00 64.81 111 ASP A O 1
ATOM 868 N N . ASP A 1 112 ? -2.347 -7.870 -16.495 1.00 56.78 112 ASP A N 1
ATOM 869 C CA . ASP A 1 112 ? -1.522 -9.083 -16.510 1.00 56.78 112 ASP A CA 1
ATOM 870 C C . ASP A 1 112 ? -1.424 -9.809 -15.162 1.00 56.78 112 ASP A C 1
ATOM 872 O O . ASP A 1 112 ? -1.331 -9.131 -14.114 1.00 56.78 112 ASP A O 1
#

Foldseek 3Di:
DLVVQLVQVAQCSVVVPDDADEDELCQVVQVVVVVAWDQDLQAIWGADPPPRDIDGRGQLNSLVSCVSNVGPHYHTRFQDDDPPDDDDVVVVRVVSRVVSVVVNVVSNPDPD